Protein AF-A0AA40IB65-F1 (afdb_monomer)

Mean predicted aligned error: 18.65 Å

Secondary structure (DSSP, 8-state):
-HHHHHHHHHHHHHHHHHHHHHHHHHHHHHHHHHHHHHHHHHHHHHHHHHHHHHHHHHHHHHHHS----SS-----SPPPSTTT-----HHHHHHS-HHHHHHHHHHHHHHHHHHHHTT------HHHHHHHTT--TTTTTTS---------

pLDDT: mean 75.35, std 13.41, range [44.5, 94.44]

Solvent-accessible surface area (backbone atoms only — not comparable to full-atom values): 9304 Å² total; per-residue (Å²): 104,74,73,55,54,52,52,52,51,51,52,52,52,51,52,52,53,53,52,54,52,51,51,52,52,52,51,53,51,52,53,51,52,52,53,52,52,53,53,52,53,51,52,53,53,52,51,50,50,51,51,51,52,51,50,50,49,53,50,46,49,58,63,69,52,56,75,84,56,70,78,68,78,80,73,82,58,82,84,52,68,77,79,75,55,84,86,70,53,71,72,56,51,71,70,46,53,74,67,57,51,50,50,51,51,52,50,54,52,50,52,52,52,51,43,50,70,74,65,44,89,69,77,82,48,70,66,56,59,35,50,78,71,69,49,71,82,72,80,65,74,81,76,76,86,71,86,77,79,83,76,136

Foldseek 3Di:
DVVVVVVVVVVVVVVVVVVVVVVVVVVVVVVVVVVVVVVVVVVVVVVVVVVVVVVVVVVVVVVVPPPVPPPPPPPPDQDALVNVQDDDDPVRQVVDDPVRNVVNLVSSLVSVVVCVVVVNPYDQDPQVVCSVVVHDNNVPPPPPPPPPDDDD

Sequence (152 aa):
MREEEEEEEEEEEEEEEEEEEEEEEEEEEEEEEEEEEEEEEEEEEEEEEEGEKKKKERNKERENEHPKWPPKLLLQGPVSFEDVAVDFTRQEWHRLDPAQRTMHKDVMLENYSNLASVGLCVAKPEMIFKLERGEELWILEEECSGHGYPGE

Organism: Cnephaeus nilssonii (NCBI:txid3371016)

Structure (mmCIF, N/CA/C/O backbone):
data_AF-A0AA40IB65-F1
#
_entry.id   AF-A0AA40IB65-F1
#
loop_
_atom_site.group_PDB
_atom_site.id
_atom_site.type_symbol
_atom_site.label_atom_id
_atom_site.label_alt_id
_atom_site.label_comp_id
_atom_site.label_asym_id
_atom_site.label_entity_id
_atom_site.label_seq_id
_atom_site.pdbx_PDB_ins_code
_atom_site.Cartn_x
_atom_site.Cartn_y
_atom_site.Cartn_z
_atom_site.occupancy
_atom_site.B_iso_or_equiv
_atom_site.auth_seq_id
_atom_site.auth_comp_id
_atom_site.auth_asym_id
_atom_site.auth_atom_id
_atom_site.pdbx_PDB_model_num
ATOM 1 N N . MET A 1 1 ? 12.909 -84.837 72.283 1.00 62.19 1 MET A N 1
ATOM 2 C CA . MET A 1 1 ? 11.493 -84.510 72.547 1.00 62.19 1 MET A CA 1
ATOM 3 C C . MET A 1 1 ? 11.432 -83.098 73.085 1.00 62.19 1 MET A C 1
ATOM 5 O O . MET A 1 1 ? 11.391 -82.245 72.235 1.00 62.19 1 MET A O 1
ATOM 9 N N . ARG A 1 2 ? 11.576 -82.795 74.387 1.00 61.84 2 ARG A N 1
ATOM 10 C CA . ARG A 1 2 ? 11.531 -81.377 74.815 1.00 61.84 2 ARG A CA 1
ATOM 11 C C . ARG A 1 2 ? 12.705 -80.522 74.302 1.00 61.84 2 ARG A C 1
ATOM 13 O O . ARG A 1 2 ? 12.471 -79.416 73.871 1.00 61.84 2 ARG A O 1
ATOM 20 N N . GLU A 1 3 ? 13.931 -81.044 74.323 1.00 58.91 3 GLU A N 1
ATOM 21 C CA . GLU A 1 3 ? 15.117 -80.280 73.877 1.00 58.91 3 GLU A CA 1
ATOM 22 C C . GLU A 1 3 ? 15.175 -80.090 72.349 1.00 58.91 3 GLU A C 1
ATOM 24 O O . GLU A 1 3 ? 15.811 -79.165 71.890 1.00 58.91 3 GLU A O 1
ATOM 29 N N . GLU A 1 4 ? 14.507 -80.949 71.570 1.00 60.50 4 GLU A N 1
ATOM 30 C CA . GLU A 1 4 ? 14.449 -80.803 70.101 1.00 60.50 4 GLU A CA 1
ATOM 31 C C . GLU A 1 4 ? 13.355 -79.803 69.693 1.00 60.50 4 GLU A C 1
ATOM 33 O O . GLU A 1 4 ? 13.514 -79.105 68.710 1.00 60.50 4 GLU A O 1
ATOM 38 N N . GLU A 1 5 ? 12.261 -79.722 70.463 1.00 62.38 5 GLU A N 1
ATOM 39 C CA . GLU A 1 5 ? 11.215 -78.704 70.272 1.00 62.38 5 GLU A CA 1
ATOM 40 C C . GLU A 1 5 ? 11.721 -77.304 70.670 1.00 62.38 5 GLU A C 1
ATOM 42 O O . GLU A 1 5 ? 11.336 -76.333 70.044 1.00 62.38 5 GLU A O 1
ATOM 47 N N . GLU A 1 6 ? 12.598 -77.200 71.679 1.00 63.91 6 GLU A N 1
ATOM 48 C CA . GLU A 1 6 ? 13.223 -75.924 72.073 1.00 63.91 6 GLU A CA 1
ATOM 49 C C . GLU A 1 6 ? 14.272 -75.447 71.042 1.00 63.91 6 GLU A C 1
ATOM 51 O O . GLU A 1 6 ? 14.363 -74.253 70.808 1.00 63.91 6 GLU A O 1
ATOM 56 N N . GLU A 1 7 ? 15.023 -76.350 70.393 1.00 64.69 7 GLU A N 1
ATOM 57 C CA . GLU A 1 7 ? 15.948 -75.982 69.299 1.00 64.69 7 GLU A CA 1
ATOM 58 C C . GLU A 1 7 ? 15.200 -75.571 68.015 1.00 64.69 7 GLU A C 1
ATOM 60 O O . GLU A 1 7 ? 15.633 -74.646 67.343 1.00 64.69 7 GLU A O 1
ATOM 65 N N . GLU A 1 8 ? 14.070 -76.214 67.686 1.00 66.69 8 GLU A N 1
ATOM 66 C CA . GLU A 1 8 ? 13.221 -75.795 66.554 1.00 66.69 8 GLU A CA 1
ATOM 67 C C . GLU A 1 8 ? 12.549 -74.432 66.818 1.00 66.69 8 GLU A C 1
ATOM 69 O O . GLU A 1 8 ? 12.446 -73.630 65.899 1.00 66.69 8 GLU A O 1
ATOM 74 N N . GLU A 1 9 ? 12.133 -74.142 68.059 1.00 68.19 9 GLU A N 1
ATOM 75 C CA . GLU A 1 9 ? 11.606 -72.817 68.435 1.00 68.19 9 GLU A CA 1
ATOM 76 C C . GLU A 1 9 ? 12.695 -71.723 68.381 1.00 68.19 9 GLU A C 1
ATOM 78 O O . GLU A 1 9 ? 12.402 -70.613 67.954 1.00 68.19 9 GLU A O 1
ATOM 83 N N . GLU A 1 10 ? 13.946 -72.021 68.764 1.00 68.88 10 GLU A N 1
ATOM 84 C CA . GLU A 1 10 ? 15.068 -71.070 68.639 1.00 68.88 10 GLU A CA 1
ATOM 85 C C . GLU A 1 10 ? 15.461 -70.821 67.167 1.00 68.88 10 GLU A C 1
ATOM 87 O O . GLU A 1 10 ? 15.768 -69.687 66.817 1.00 68.88 10 GLU A O 1
ATOM 92 N N . GLU A 1 11 ? 15.419 -71.838 66.294 1.00 70.31 11 GLU A N 1
ATOM 93 C CA . GLU A 1 11 ? 15.654 -71.660 64.848 1.00 70.31 11 GLU A CA 1
ATOM 94 C C . GLU A 1 11 ? 14.529 -70.847 64.178 1.00 70.31 11 GLU A C 1
ATOM 96 O O . GLU A 1 11 ? 14.816 -70.018 63.320 1.00 70.31 11 GLU A O 1
ATOM 101 N N . GLU A 1 12 ? 13.264 -71.037 64.579 1.00 71.69 12 GLU A N 1
ATOM 102 C CA . GLU A 1 12 ? 12.141 -70.217 64.090 1.00 71.69 12 GLU A CA 1
ATOM 103 C C . GLU A 1 12 ? 12.247 -68.755 64.569 1.00 71.69 12 GLU A C 1
ATOM 105 O O . GLU A 1 12 ? 11.958 -67.849 63.793 1.00 71.69 12 GLU A O 1
ATOM 110 N N . GLU A 1 13 ? 12.695 -68.504 65.807 1.00 72.56 13 GLU A N 1
ATOM 111 C CA . GLU A 1 13 ? 12.947 -67.139 66.303 1.00 72.56 13 GLU A CA 1
ATOM 112 C C . GLU A 1 13 ? 14.125 -66.463 65.569 1.00 72.56 13 GLU A C 1
ATOM 114 O O . GLU A 1 13 ? 14.041 -65.275 65.272 1.00 72.56 13 GLU A O 1
ATOM 119 N N . GLU A 1 14 ? 15.197 -67.196 65.234 1.00 72.69 14 GLU A N 1
ATOM 120 C CA . GLU A 1 14 ? 16.311 -66.659 64.429 1.00 72.69 14 GLU A CA 1
ATOM 121 C C . GLU A 1 14 ? 15.887 -66.354 62.978 1.00 72.69 14 GLU A C 1
ATOM 123 O O . GLU A 1 14 ? 16.304 -65.336 62.432 1.00 72.69 14 GLU A O 1
ATOM 128 N N . GLU A 1 15 ? 15.038 -67.187 62.358 1.00 73.56 15 GLU A N 1
ATOM 129 C CA . GLU A 1 15 ? 14.483 -66.911 61.021 1.00 73.56 15 GLU A CA 1
ATOM 130 C C . GLU A 1 15 ? 13.541 -65.689 61.030 1.00 73.56 15 GLU A C 1
ATOM 132 O O . GLU A 1 15 ? 13.585 -64.889 60.098 1.00 73.56 15 GLU A O 1
ATOM 137 N N . GLU A 1 16 ? 12.726 -65.505 62.078 1.00 74.81 16 GLU A N 1
ATOM 138 C CA . GLU A 1 16 ? 11.880 -64.309 62.230 1.00 74.81 16 GLU A CA 1
ATOM 139 C C . GLU A 1 16 ? 12.717 -63.030 62.441 1.00 74.81 16 GLU A C 1
ATOM 141 O O . GLU A 1 16 ? 12.379 -61.991 61.877 1.00 74.81 16 GLU A O 1
ATOM 146 N N . GLU A 1 17 ? 13.821 -63.089 63.200 1.00 75.94 17 GLU A N 1
ATOM 147 C CA . GLU A 1 17 ? 14.741 -61.948 63.360 1.00 75.94 17 GLU A CA 1
ATOM 148 C C . GLU A 1 17 ? 15.467 -61.599 62.043 1.00 75.94 17 GLU A C 1
ATOM 150 O O . GLU A 1 17 ? 15.630 -60.418 61.743 1.00 75.94 17 GLU A O 1
ATOM 155 N N . GLU A 1 18 ? 15.866 -62.590 61.233 1.00 76.31 18 GLU A N 1
ATOM 156 C CA . GLU A 1 18 ? 16.461 -62.346 59.906 1.00 76.31 18 GLU A CA 1
ATOM 157 C C . GLU A 1 18 ? 15.448 -61.724 58.922 1.00 76.31 18 GLU A C 1
ATOM 159 O O . GLU A 1 18 ? 15.815 -60.829 58.163 1.00 76.31 18 GLU A O 1
ATOM 164 N N . GLU A 1 19 ? 14.176 -62.147 58.947 1.00 76.56 19 GLU A N 1
ATOM 165 C CA . GLU A 1 19 ? 13.117 -61.536 58.125 1.00 76.56 19 GLU A CA 1
ATOM 166 C C . GLU A 1 19 ? 12.821 -60.083 58.549 1.00 76.56 19 GLU A C 1
ATOM 168 O O . GLU A 1 19 ? 12.630 -59.231 57.683 1.00 76.56 19 GLU A O 1
ATOM 173 N N . GLU A 1 20 ? 12.823 -59.771 59.854 1.00 77.75 20 GLU A N 1
ATOM 174 C CA . GLU A 1 20 ? 12.664 -58.389 60.341 1.00 77.75 20 GLU A CA 1
ATOM 175 C C . GLU A 1 20 ? 13.852 -57.491 59.938 1.00 77.75 20 GLU A C 1
ATOM 177 O O . GLU A 1 20 ? 13.637 -56.338 59.565 1.00 77.75 20 GLU A O 1
ATOM 182 N N . GLU A 1 21 ? 15.092 -58.001 59.963 1.00 78.50 21 GLU A N 1
ATOM 183 C CA . GLU A 1 21 ? 16.270 -57.254 59.489 1.00 78.50 21 GLU A CA 1
ATOM 184 C C . GLU A 1 21 ? 16.220 -56.999 57.968 1.00 78.50 21 GLU A C 1
ATOM 186 O O . GLU A 1 21 ? 16.569 -55.903 57.530 1.00 78.50 21 GLU A O 1
ATOM 191 N N . GLU A 1 22 ? 15.756 -57.964 57.161 1.00 78.69 22 GLU A N 1
ATOM 192 C CA . GLU A 1 22 ? 15.564 -57.766 55.714 1.00 78.69 22 GLU A CA 1
ATOM 193 C C . GLU A 1 22 ? 14.463 -56.728 55.414 1.00 78.69 22 GLU A C 1
ATOM 195 O O . GLU A 1 22 ? 14.636 -55.909 54.512 1.00 78.69 22 GLU A O 1
ATOM 200 N N . GLU A 1 23 ? 13.361 -56.712 56.176 1.00 79.19 23 GLU A N 1
ATOM 201 C CA . GLU A 1 23 ? 12.311 -55.688 56.036 1.00 79.19 23 GLU A CA 1
ATOM 202 C C . GLU A 1 23 ? 12.818 -54.282 56.418 1.00 79.19 23 GLU A C 1
ATOM 204 O O . GLU A 1 23 ? 12.488 -53.315 55.731 1.00 79.19 23 GLU A O 1
ATOM 209 N N . GLU A 1 24 ? 13.642 -54.148 57.467 1.00 80.81 24 GLU A N 1
ATOM 210 C CA . GLU A 1 24 ? 14.262 -52.862 57.833 1.00 80.81 24 GLU A CA 1
ATOM 211 C C . GLU A 1 24 ? 15.257 -52.374 56.760 1.00 80.81 24 GLU A C 1
ATOM 213 O O . GLU A 1 24 ? 15.280 -51.181 56.456 1.00 80.81 24 GLU A O 1
ATOM 218 N N . GLU A 1 25 ? 16.047 -53.270 56.150 1.00 80.56 25 GLU A N 1
ATOM 219 C CA . GLU A 1 25 ? 16.942 -52.914 55.035 1.00 80.56 25 GLU A CA 1
ATOM 220 C C . GLU A 1 25 ? 16.157 -52.475 53.784 1.00 80.56 25 GLU A C 1
ATOM 222 O O . GLU A 1 25 ? 16.553 -51.508 53.131 1.00 80.56 25 GLU A O 1
ATOM 227 N N . GLU A 1 26 ? 15.031 -53.128 53.461 1.00 80.69 26 GLU A N 1
ATOM 228 C CA . GLU A 1 26 ? 14.156 -52.709 52.354 1.00 80.69 26 GLU A CA 1
ATOM 229 C C . GLU A 1 26 ? 13.507 -51.335 52.619 1.00 80.69 26 GLU A C 1
ATOM 231 O O . GLU A 1 26 ? 13.437 -50.515 51.703 1.00 80.69 26 GLU A O 1
ATOM 236 N N . GLU A 1 27 ? 13.076 -51.045 53.855 1.00 82.00 27 GLU A N 1
ATOM 237 C CA . GLU A 1 27 ? 12.548 -49.721 54.225 1.00 82.00 27 GLU A CA 1
ATOM 238 C C . GLU A 1 27 ? 13.625 -48.621 54.132 1.00 82.00 27 GLU A C 1
ATOM 240 O O . GLU A 1 27 ? 13.333 -47.526 53.648 1.00 82.00 27 GLU A O 1
ATOM 245 N N . GLU A 1 28 ? 14.872 -48.896 54.543 1.00 82.81 28 GLU A N 1
ATOM 246 C CA . GLU A 1 28 ? 15.988 -47.947 54.391 1.00 82.81 28 GLU A CA 1
ATOM 247 C C . GLU A 1 28 ? 16.330 -47.692 52.909 1.00 82.81 28 GLU A C 1
ATOM 249 O O . GLU A 1 28 ? 16.579 -46.544 52.535 1.00 82.81 28 GLU A O 1
ATOM 254 N N . GLU A 1 29 ? 16.305 -48.721 52.050 1.00 82.38 29 GLU A N 1
ATOM 255 C CA . GLU A 1 29 ? 16.509 -48.557 50.601 1.00 82.38 29 GLU A CA 1
ATOM 256 C C . GLU A 1 29 ? 15.383 -47.728 49.952 1.00 82.38 29 GLU A C 1
ATOM 258 O O . GLU A 1 29 ? 15.667 -46.872 49.112 1.00 82.38 29 GLU A O 1
ATOM 263 N N . GLU A 1 30 ? 14.119 -47.926 50.352 1.00 82.94 30 GLU A N 1
ATOM 264 C CA . GLU A 1 30 ? 12.993 -47.111 49.870 1.00 82.94 30 GLU A CA 1
ATOM 265 C C . GLU A 1 30 ? 13.111 -45.640 50.315 1.00 82.94 30 GLU A C 1
ATOM 267 O O . GLU A 1 30 ? 12.851 -44.741 49.512 1.00 82.94 30 GLU A O 1
ATOM 272 N N . GLU A 1 31 ? 13.540 -45.370 51.556 1.00 84.31 31 GLU A N 1
ATOM 273 C CA . GLU A 1 31 ? 13.787 -44.000 52.033 1.00 84.31 31 GLU A CA 1
ATOM 274 C C . GLU A 1 31 ? 14.941 -43.322 51.268 1.00 84.31 31 GLU A C 1
ATOM 276 O O . GLU A 1 31 ? 14.829 -42.144 50.919 1.00 84.31 31 GLU A O 1
ATOM 281 N N . GLU A 1 32 ? 16.026 -44.046 50.959 1.00 84.81 32 GLU A N 1
ATOM 282 C CA . GLU A 1 32 ? 17.129 -43.520 50.139 1.00 84.81 32 GLU A CA 1
ATOM 283 C C . GLU A 1 32 ? 16.680 -43.208 48.698 1.00 84.81 32 GLU A C 1
ATOM 285 O O . GLU A 1 32 ? 17.060 -42.167 48.156 1.00 84.81 32 GLU A O 1
ATOM 290 N N . GLU A 1 33 ? 15.845 -44.057 48.081 1.00 84.62 33 GLU A N 1
ATOM 291 C CA . GLU A 1 33 ? 15.283 -43.793 46.746 1.00 84.62 33 GLU A CA 1
ATOM 292 C C . GLU A 1 33 ? 14.356 -42.561 46.744 1.00 84.62 33 GLU A C 1
ATOM 294 O O . GLU A 1 33 ? 14.427 -41.749 45.818 1.00 84.62 33 GLU A O 1
ATOM 299 N N . GLU A 1 34 ? 13.523 -42.378 47.777 1.00 85.56 34 GLU A N 1
ATOM 300 C CA . GLU A 1 34 ? 12.676 -41.183 47.914 1.00 85.56 34 GLU A CA 1
ATOM 301 C C . GLU A 1 34 ? 13.513 -39.900 48.086 1.00 85.56 34 GLU A C 1
ATOM 303 O O . GLU A 1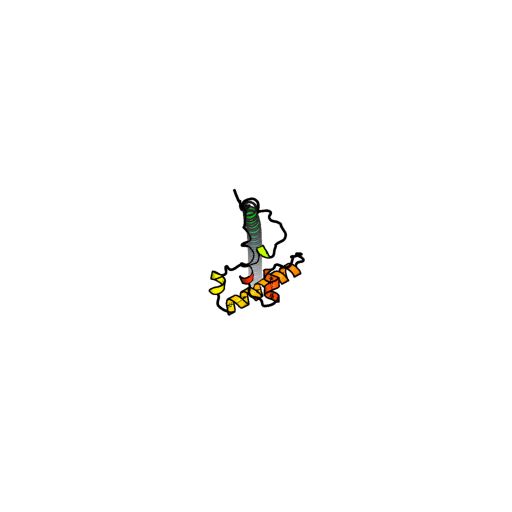 34 ? 13.198 -38.880 47.466 1.00 85.56 34 GLU A O 1
ATOM 308 N N . GLU A 1 35 ? 14.595 -39.936 48.876 1.00 85.88 35 GLU A N 1
ATOM 309 C CA . GLU A 1 35 ? 15.509 -38.793 49.024 1.00 85.88 35 GLU A CA 1
ATOM 310 C C . GLU A 1 35 ? 16.219 -38.450 47.700 1.00 85.88 35 GLU A C 1
ATOM 312 O O . GLU A 1 35 ? 16.333 -37.269 47.358 1.00 85.88 35 GLU A O 1
ATOM 317 N N . GLU A 1 36 ? 16.659 -39.450 46.924 1.00 85.69 36 GLU A N 1
ATOM 318 C CA . GLU A 1 36 ? 17.262 -39.226 45.601 1.00 85.69 36 GLU A CA 1
ATOM 319 C C . GLU A 1 36 ? 16.261 -38.607 44.607 1.00 85.69 36 GLU A C 1
ATOM 321 O O . GLU A 1 36 ? 16.622 -37.681 43.873 1.00 85.69 36 GLU A O 1
ATOM 326 N N . GLU A 1 37 ? 15.000 -39.062 44.594 1.00 85.06 37 GLU A N 1
ATOM 327 C CA . GLU A 1 37 ? 13.951 -38.474 43.748 1.00 85.06 37 GLU A CA 1
ATOM 328 C C . GLU A 1 37 ? 13.653 -37.012 44.132 1.00 85.06 37 GLU A C 1
ATOM 330 O O . GLU A 1 37 ? 13.513 -36.162 43.246 1.00 85.06 37 GLU A O 1
ATOM 335 N N . GLU A 1 38 ? 13.600 -36.688 45.431 1.00 85.81 38 GLU A N 1
ATOM 336 C CA . GLU A 1 38 ? 13.419 -35.306 45.899 1.00 85.81 38 GLU A CA 1
ATOM 337 C C . GLU A 1 38 ? 14.596 -34.401 45.487 1.00 85.81 38 GLU A C 1
ATOM 339 O O . GLU A 1 38 ? 14.373 -33.271 45.037 1.00 85.81 38 GLU A O 1
ATOM 344 N N . GLU A 1 39 ? 15.842 -34.884 45.585 1.00 85.06 39 GLU A N 1
ATOM 345 C CA . GLU A 1 39 ? 17.023 -34.137 45.130 1.00 85.06 39 GLU A CA 1
ATOM 346 C C . GLU A 1 39 ? 16.996 -33.886 43.609 1.00 85.06 39 GLU A C 1
ATOM 348 O O . GLU A 1 39 ? 17.298 -32.772 43.166 1.00 85.06 39 GLU A O 1
ATOM 353 N N . GLU A 1 40 ? 16.596 -34.877 42.801 1.00 83.94 40 GLU A N 1
ATOM 354 C CA . GLU A 1 40 ? 16.453 -34.712 41.347 1.00 83.94 40 GLU A CA 1
ATOM 355 C C . GLU A 1 40 ? 15.366 -33.681 40.987 1.00 83.94 40 GLU A C 1
ATOM 357 O O . GLU A 1 40 ? 15.584 -32.836 40.109 1.00 83.94 40 GLU A O 1
ATOM 362 N N . GLU A 1 41 ? 14.216 -33.697 41.674 1.00 84.06 41 GLU A N 1
ATOM 363 C CA . GLU A 1 41 ? 13.151 -32.705 41.468 1.00 84.06 41 GLU A CA 1
ATOM 364 C C . GLU A 1 41 ? 13.615 -31.280 41.824 1.00 84.06 41 GLU A C 1
ATOM 366 O O . GLU A 1 41 ? 13.341 -30.333 41.072 1.00 84.06 41 GLU A O 1
ATOM 371 N N . GLU A 1 42 ? 14.359 -31.106 42.925 1.00 82.56 42 GLU A N 1
ATOM 372 C CA . GLU A 1 42 ? 14.929 -29.807 43.304 1.00 82.56 42 GLU A CA 1
ATOM 373 C C . GLU A 1 42 ? 15.939 -29.292 42.259 1.00 82.56 42 GLU A C 1
ATOM 375 O O . GLU A 1 42 ? 15.904 -28.107 41.895 1.00 82.56 42 GLU A O 1
ATOM 380 N N . GLU A 1 43 ? 16.809 -30.161 41.725 1.00 81.25 43 GLU A N 1
ATOM 381 C CA . GLU A 1 43 ? 17.755 -29.793 40.662 1.00 81.25 43 GLU A CA 1
ATOM 382 C C . GLU A 1 43 ? 17.034 -29.354 39.373 1.00 81.25 43 GLU A C 1
ATOM 384 O O . GLU A 1 43 ? 17.416 -28.343 38.760 1.00 81.25 43 GLU A O 1
ATOM 389 N N . GLU A 1 44 ? 15.966 -30.054 38.967 1.00 79.50 44 GLU A N 1
ATOM 390 C CA . GLU A 1 44 ? 15.163 -29.676 37.797 1.00 79.50 44 GLU A CA 1
ATOM 391 C C . GLU A 1 44 ? 14.493 -28.301 37.979 1.00 79.50 44 GLU A C 1
ATOM 393 O O . GLU A 1 44 ? 14.541 -27.460 37.066 1.00 79.50 44 GLU A O 1
ATOM 398 N N . GLU A 1 45 ? 13.918 -28.020 39.156 1.00 79.00 45 GLU A N 1
ATOM 399 C CA . GLU A 1 45 ? 13.320 -26.713 39.462 1.00 79.00 45 GLU A CA 1
ATOM 400 C C . GLU A 1 45 ? 14.361 -25.575 39.417 1.00 79.00 45 GLU A C 1
ATOM 402 O O . GLU A 1 45 ? 14.094 -24.492 38.864 1.00 79.00 45 GLU A O 1
ATOM 407 N N . GLU A 1 46 ? 15.574 -25.801 39.939 1.00 77.31 46 GLU A N 1
ATOM 408 C CA . GLU A 1 46 ? 16.665 -24.822 39.880 1.00 77.31 46 GLU A CA 1
ATOM 409 C C . GLU A 1 46 ? 17.113 -24.529 38.435 1.00 77.31 46 GLU A C 1
ATOM 411 O O . GLU A 1 46 ? 17.329 -23.357 38.069 1.00 77.31 46 GLU A O 1
ATOM 416 N N . GLU A 1 47 ? 17.217 -25.559 37.586 1.00 78.50 47 GLU A N 1
ATOM 417 C CA . GLU A 1 47 ? 17.550 -25.406 36.166 1.00 78.50 47 GLU A CA 1
ATOM 418 C C . GLU A 1 47 ? 16.466 -24.634 35.396 1.00 78.50 47 GLU A C 1
ATOM 420 O O . GLU A 1 47 ? 16.785 -23.762 34.564 1.00 78.50 47 GLU A O 1
ATOM 425 N N . GLU A 1 48 ? 15.185 -24.900 35.675 1.00 76.25 48 GLU A N 1
ATOM 426 C CA . GLU A 1 48 ? 14.070 -24.156 35.087 1.00 76.25 48 GLU A CA 1
ATOM 427 C C . GLU A 1 48 ? 14.139 -22.671 35.465 1.00 76.25 48 GLU A C 1
ATOM 429 O O . GLU A 1 48 ? 14.075 -21.795 34.582 1.00 76.25 48 GLU A O 1
ATOM 434 N N . GLU A 1 49 ? 14.362 -22.365 36.747 1.00 76.19 49 GLU A N 1
ATOM 435 C CA . GLU A 1 49 ? 14.509 -20.994 37.227 1.00 76.19 49 GLU A CA 1
ATOM 436 C C . GLU A 1 49 ? 15.726 -20.279 36.611 1.00 76.19 49 GLU A C 1
ATOM 438 O O . GLU A 1 49 ? 15.630 -19.099 36.232 1.00 76.19 49 GLU A O 1
ATOM 443 N N . GLU A 1 50 ? 16.888 -20.939 36.495 1.00 72.75 50 GLU A N 1
ATOM 444 C CA . GLU A 1 50 ? 18.055 -20.363 35.809 1.00 72.75 50 GLU A CA 1
ATOM 445 C C . GLU A 1 50 ? 17.724 -20.104 34.332 1.00 72.75 50 GLU A C 1
ATOM 447 O O . GLU A 1 50 ? 18.019 -19.028 33.787 1.00 72.75 50 GLU A O 1
ATOM 452 N N . GLY A 1 51 ? 17.040 -21.050 33.688 1.00 73.50 51 GLY A N 1
ATOM 453 C CA . GLY A 1 51 ? 16.547 -20.944 32.322 1.00 73.50 51 GLY A CA 1
ATOM 454 C C . GLY A 1 51 ? 15.648 -19.724 32.117 1.00 73.50 51 GLY A C 1
ATOM 455 O O . GLY A 1 51 ? 15.816 -18.978 31.139 1.00 73.50 51 GLY A O 1
ATOM 456 N N . GLU A 1 52 ? 14.730 -19.462 33.047 1.00 78.00 52 GLU A N 1
ATOM 457 C CA . GLU A 1 52 ? 13.864 -18.283 33.048 1.00 78.00 52 GLU A CA 1
ATOM 458 C C . GLU A 1 52 ? 14.639 -16.981 33.284 1.00 78.00 52 GLU A C 1
ATOM 460 O O . GLU A 1 52 ? 14.471 -16.010 32.531 1.00 78.00 52 GLU A O 1
ATOM 465 N N . LYS A 1 53 ? 15.542 -16.953 34.273 1.00 71.81 53 LYS A N 1
ATOM 466 C CA . LYS A 1 53 ? 16.402 -15.795 34.584 1.00 71.81 53 LYS A CA 1
ATOM 467 C C . LYS A 1 53 ? 17.266 -15.422 33.377 1.00 71.81 53 LYS A C 1
ATOM 469 O O . LYS A 1 53 ? 17.315 -14.250 32.995 1.00 71.81 53 LYS A O 1
ATOM 474 N N . LYS A 1 54 ? 17.842 -16.410 32.691 1.00 72.62 54 LYS A N 1
ATOM 475 C CA . LYS A 1 54 ? 18.683 -16.254 31.492 1.00 72.62 54 LYS A CA 1
ATOM 476 C C . LYS A 1 54 ? 17.876 -15.874 30.253 1.00 72.62 54 LYS A C 1
ATOM 478 O O . LYS A 1 54 ? 18.345 -1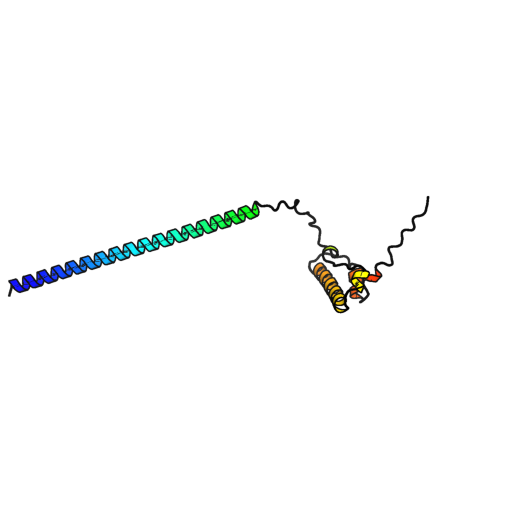5.089 29.427 1.00 72.62 54 LYS A O 1
ATOM 483 N N . LYS A 1 55 ? 16.642 -16.374 30.102 1.00 70.94 55 LYS A N 1
ATOM 484 C CA . LYS A 1 55 ? 15.696 -15.904 29.068 1.00 70.94 55 LYS A CA 1
ATOM 485 C C . LYS A 1 55 ? 15.313 -14.446 29.311 1.00 70.94 55 LYS A C 1
ATOM 487 O O . LYS A 1 55 ? 15.329 -13.660 28.364 1.00 70.94 55 LYS A O 1
ATOM 492 N N . LYS A 1 56 ? 15.032 -14.063 30.559 1.00 67.94 56 LYS A N 1
ATOM 493 C CA . LYS A 1 56 ? 14.692 -12.691 30.954 1.00 67.94 56 LYS A CA 1
ATOM 494 C C . LYS A 1 56 ? 15.874 -11.743 30.809 1.00 67.94 56 LYS A C 1
ATOM 496 O O . LYS A 1 56 ? 15.675 -10.629 30.343 1.00 67.94 56 LYS A O 1
ATOM 501 N N . GLU A 1 57 ? 17.089 -12.172 31.138 1.00 71.25 57 GLU A N 1
ATOM 502 C CA . GLU A 1 57 ? 18.314 -11.395 30.944 1.00 71.25 57 GLU A CA 1
ATOM 503 C C . GLU A 1 57 ? 18.642 -11.228 29.462 1.00 71.25 57 GLU A C 1
ATOM 505 O O . GLU A 1 57 ? 18.876 -10.109 29.025 1.00 71.25 57 GLU A O 1
ATOM 510 N N . ARG A 1 58 ? 18.537 -12.291 28.660 1.00 64.31 58 ARG A N 1
ATOM 511 C CA . ARG A 1 58 ? 18.699 -12.221 27.200 1.00 64.31 58 ARG A CA 1
ATOM 512 C C . ARG A 1 58 ? 17.632 -11.344 26.548 1.00 64.31 58 ARG A C 1
ATOM 514 O O . ARG A 1 58 ? 17.922 -10.626 25.595 1.00 64.31 58 ARG A O 1
ATOM 521 N N . ASN A 1 59 ? 16.391 -11.394 27.035 1.00 62.44 59 ASN A N 1
ATOM 522 C CA . ASN A 1 59 ? 15.324 -10.524 26.546 1.00 62.44 59 ASN A CA 1
ATOM 523 C C . ASN A 1 59 ? 15.561 -9.074 26.983 1.00 62.44 59 ASN A C 1
ATOM 525 O O . ASN A 1 59 ? 15.464 -8.167 26.168 1.00 62.44 59 ASN A O 1
ATOM 529 N N . LYS A 1 60 ? 15.994 -8.864 28.228 1.00 59.72 60 LYS A N 1
ATOM 530 C CA . LYS A 1 60 ? 16.423 -7.564 28.743 1.00 59.72 60 LYS A CA 1
ATOM 531 C C . LYS A 1 60 ? 17.590 -7.019 27.923 1.00 59.72 60 LYS A C 1
ATOM 533 O O . LYS A 1 60 ? 17.516 -5.880 27.509 1.00 59.72 60 LYS A O 1
ATOM 538 N N . GLU A 1 61 ? 18.607 -7.809 27.592 1.00 60.62 61 GLU A N 1
ATOM 539 C CA . GLU A 1 61 ? 19.732 -7.419 26.734 1.00 60.62 61 GLU A CA 1
ATOM 540 C C . GLU A 1 61 ? 19.271 -7.029 25.325 1.00 60.62 61 GLU A C 1
ATOM 542 O O . GLU A 1 61 ? 19.689 -5.990 24.832 1.00 60.62 61 GLU A O 1
ATOM 547 N N . ARG A 1 62 ? 18.311 -7.751 24.732 1.00 62.03 62 ARG A N 1
ATOM 548 C CA . ARG A 1 62 ? 17.662 -7.368 23.460 1.00 62.03 62 ARG A CA 1
ATOM 549 C C . ARG A 1 62 ? 16.830 -6.084 23.555 1.00 62.03 62 ARG A C 1
ATOM 551 O O . ARG A 1 62 ? 16.704 -5.374 22.563 1.00 62.03 62 ARG A O 1
ATOM 558 N N . GLU A 1 63 ? 16.260 -5.778 24.719 1.00 5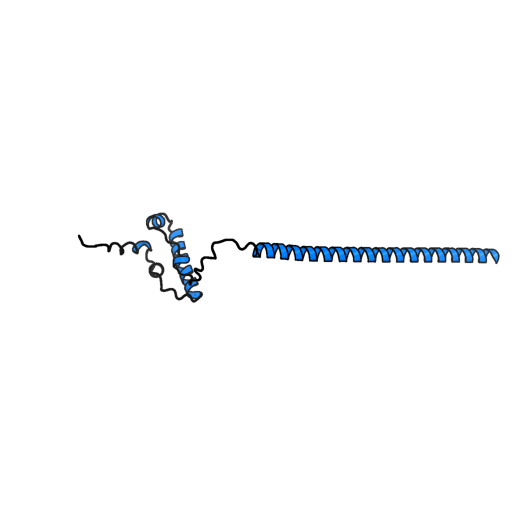9.09 63 GLU A N 1
ATOM 559 C CA . GLU A 1 63 ? 15.560 -4.511 24.976 1.00 59.09 63 GLU A CA 1
ATOM 560 C C . GLU A 1 63 ? 16.529 -3.353 25.303 1.00 59.09 63 GLU A C 1
ATOM 562 O O . GLU A 1 63 ? 16.250 -2.195 24.971 1.00 59.09 63 GLU A O 1
ATOM 567 N N . ASN A 1 64 ? 17.684 -3.655 25.911 1.00 56.47 64 ASN A N 1
ATOM 568 C CA . ASN A 1 64 ? 18.764 -2.714 26.242 1.00 56.47 64 ASN A CA 1
ATOM 569 C C . ASN A 1 64 ? 19.623 -2.377 25.018 1.00 56.47 64 ASN A C 1
ATOM 571 O O . ASN A 1 64 ? 20.114 -1.253 24.889 1.00 56.47 64 ASN A O 1
ATOM 575 N N . GLU A 1 65 ? 19.777 -3.328 24.098 1.00 57.12 65 GLU A N 1
ATOM 576 C CA . GLU A 1 65 ? 20.170 -3.094 22.718 1.00 57.12 65 GLU A CA 1
ATOM 577 C C . GLU A 1 65 ? 18.976 -2.487 21.992 1.00 57.12 65 GLU A C 1
ATOM 579 O O . GLU A 1 65 ? 18.417 -3.035 21.044 1.00 57.12 65 GLU A O 1
AT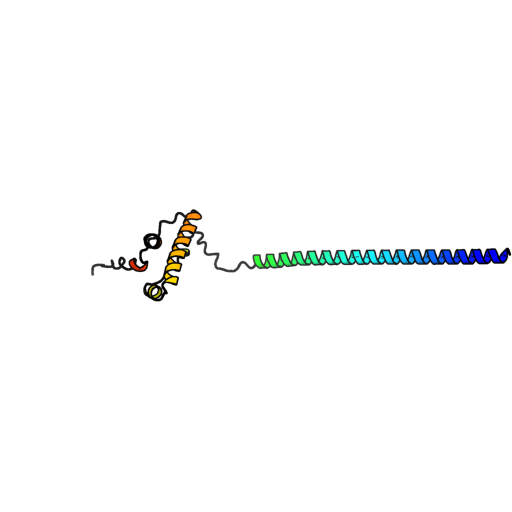OM 584 N N . HIS A 1 66 ? 18.608 -1.279 22.425 1.00 50.97 66 HIS A N 1
ATOM 585 C CA . HIS A 1 66 ? 17.943 -0.352 21.539 1.00 50.97 66 HIS A CA 1
ATOM 586 C C . HIS A 1 66 ? 18.772 -0.379 20.258 1.00 50.97 66 HIS A C 1
ATOM 588 O O . HIS A 1 66 ? 19.948 0.010 20.314 1.00 50.97 66 HIS A O 1
ATOM 594 N N . PRO A 1 67 ? 18.231 -0.832 19.113 1.00 53.97 67 PRO A N 1
ATOM 595 C CA . PRO A 1 67 ? 18.932 -0.593 17.883 1.00 53.97 67 PRO A CA 1
ATOM 596 C C . PRO A 1 67 ? 19.165 0.913 17.875 1.00 53.97 67 PRO A C 1
ATOM 598 O O . PRO A 1 67 ? 18.213 1.699 17.933 1.00 53.97 67 PRO A O 1
ATOM 601 N N . LYS A 1 68 ? 20.435 1.333 17.862 1.00 57.06 68 LYS A N 1
ATOM 602 C CA . LYS A 1 68 ? 20.825 2.723 17.614 1.00 57.06 68 LYS A CA 1
ATOM 603 C C . LYS A 1 68 ? 20.558 3.023 16.139 1.00 57.06 68 LYS A C 1
ATOM 605 O O . LYS A 1 68 ? 21.401 3.537 15.415 1.00 57.06 68 LYS A O 1
ATOM 610 N N . TRP A 1 69 ? 19.371 2.653 15.673 1.00 52.12 69 TRP A N 1
ATOM 611 C CA . TRP A 1 69 ? 18.736 3.310 14.569 1.00 52.12 69 TRP A CA 1
ATOM 612 C C . TRP A 1 69 ? 18.665 4.778 14.983 1.00 52.12 69 TRP A C 1
ATOM 614 O O . TRP A 1 69 ? 18.449 5.072 16.170 1.00 52.12 69 TRP A O 1
ATOM 624 N N . PRO A 1 70 ? 18.891 5.718 14.051 1.00 59.81 70 PRO A N 1
ATOM 625 C CA . PRO A 1 70 ? 18.511 7.099 14.319 1.00 59.81 70 PRO A CA 1
ATOM 626 C C . PRO A 1 70 ? 17.105 7.055 14.930 1.00 59.81 70 PRO A C 1
ATOM 628 O O . PRO A 1 70 ? 16.325 6.222 14.452 1.00 59.81 70 PRO A O 1
ATOM 631 N N . PRO A 1 71 ? 16.817 7.820 16.011 1.00 55.94 71 PRO A N 1
ATOM 632 C CA . PRO A 1 71 ? 15.519 7.796 16.680 1.00 55.94 71 PRO A CA 1
ATOM 633 C C . PRO A 1 71 ? 14.475 7.680 15.594 1.00 55.94 71 PRO A C 1
ATOM 635 O O . PRO A 1 71 ? 14.455 8.543 14.711 1.00 55.94 71 PRO A O 1
ATOM 638 N N . LYS A 1 72 ? 13.810 6.508 15.596 1.00 57.53 72 LYS A N 1
ATOM 639 C CA . LYS A 1 72 ? 12.917 6.004 14.550 1.00 57.53 72 LYS A CA 1
ATOM 640 C C . LYS A 1 72 ? 12.339 7.210 13.862 1.00 57.53 72 LYS A C 1
ATOM 642 O O . LYS A 1 72 ? 11.719 7.999 14.568 1.00 57.53 72 LYS A O 1
ATOM 647 N N . LEU A 1 73 ? 12.630 7.390 12.574 1.00 55.06 73 LEU A N 1
ATOM 648 C CA . LEU A 1 73 ? 12.013 8.430 11.769 1.00 55.06 73 LEU A CA 1
ATOM 649 C C . LEU A 1 73 ? 10.540 8.455 12.165 1.00 55.06 73 LEU A C 1
ATOM 651 O O . LEU A 1 73 ? 9.786 7.554 11.805 1.00 55.06 73 LEU A O 1
ATOM 655 N N . LEU A 1 74 ? 10.154 9.427 12.991 1.00 51.75 74 LEU A N 1
ATOM 656 C CA . LEU A 1 74 ? 8.781 9.626 13.419 1.00 51.75 74 LEU A CA 1
ATOM 657 C C . LEU A 1 74 ? 8.061 10.273 12.238 1.00 51.75 74 LEU A C 1
ATOM 659 O O . LEU A 1 74 ? 7.432 11.313 12.368 1.00 51.75 74 LEU A O 1
ATOM 663 N N . LEU A 1 75 ? 8.146 9.642 11.069 1.00 53.34 75 LEU A N 1
ATOM 664 C CA . LEU A 1 75 ? 7.121 9.722 10.055 1.00 53.34 75 LEU A CA 1
ATOM 665 C C . LEU A 1 75 ? 6.000 8.774 10.506 1.00 53.34 75 LEU A C 1
ATOM 667 O O . LEU A 1 75 ? 5.605 7.864 9.794 1.00 53.34 75 LEU A O 1
ATOM 671 N N . GLN A 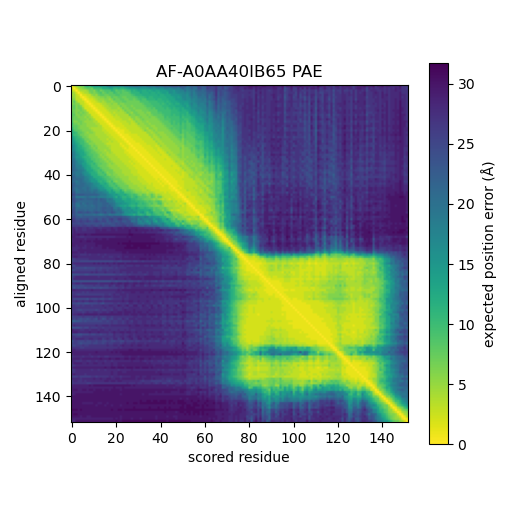1 76 ? 5.466 8.981 11.714 1.00 56.88 76 GLN A N 1
ATOM 672 C CA . GLN A 1 76 ? 4.114 8.521 12.041 1.00 56.88 76 GLN A CA 1
ATOM 673 C C . GLN A 1 76 ? 3.131 9.521 11.425 1.00 56.88 76 GLN A C 1
ATOM 675 O O . GLN A 1 76 ? 2.375 10.202 12.112 1.00 56.88 76 GLN A O 1
ATOM 680 N N . GLY A 1 77 ? 3.232 9.677 10.107 1.00 65.38 77 GLY A N 1
ATOM 681 C CA . GLY A 1 77 ? 2.169 10.230 9.291 1.00 65.38 77 GLY A CA 1
ATOM 682 C C . GLY A 1 77 ? 1.227 9.098 8.877 1.00 65.38 77 GLY A C 1
ATOM 683 O O . GLY A 1 77 ? 1.606 7.927 8.956 1.00 65.38 77 GLY A O 1
ATOM 684 N N . PRO A 1 78 ? -0.008 9.412 8.463 1.00 74.62 78 PRO A N 1
ATOM 685 C CA . PRO A 1 78 ? -0.859 8.427 7.808 1.00 74.62 78 PRO A CA 1
ATOM 686 C C . PRO A 1 78 ? -0.125 7.851 6.591 1.00 74.62 78 PRO A C 1
ATOM 688 O O . PRO A 1 78 ? 0.420 8.615 5.796 1.00 74.62 78 PRO A O 1
ATOM 691 N N . VAL A 1 79 ? -0.113 6.522 6.462 1.00 80.75 79 VAL A N 1
ATOM 692 C CA . VAL A 1 79 ? 0.405 5.844 5.264 1.00 80.75 79 VAL A CA 1
ATOM 693 C C . VAL A 1 79 ? -0.397 6.338 4.062 1.00 80.75 79 VAL A C 1
ATOM 695 O O . VAL A 1 79 ? -1.629 6.317 4.082 1.00 80.75 79 VAL A O 1
ATOM 698 N N . SER A 1 80 ? 0.292 6.835 3.045 1.00 84.75 80 SER A N 1
ATOM 699 C CA . SER A 1 80 ? -0.305 7.309 1.801 1.00 84.75 80 SER A CA 1
ATOM 700 C C . SER A 1 80 ? -0.266 6.224 0.727 1.00 84.75 80 SER A C 1
ATOM 702 O O . SER A 1 80 ? 0.351 5.171 0.896 1.00 84.75 80 SER A O 1
ATOM 704 N N . PHE A 1 81 ? -0.957 6.461 -0.388 1.00 86.50 81 PHE A N 1
ATOM 705 C CA . PHE A 1 81 ? -0.916 5.529 -1.510 1.00 86.50 81 PHE A CA 1
ATOM 706 C C . PHE A 1 81 ? 0.472 5.494 -2.152 1.00 86.50 81 PHE A C 1
ATOM 708 O O . PHE A 1 81 ? 0.943 4.428 -2.527 1.00 86.50 81 PHE A O 1
ATOM 715 N N . GLU A 1 82 ? 1.156 6.633 -2.190 1.00 86.94 82 GLU A N 1
ATOM 716 C CA . GLU A 1 82 ? 2.508 6.796 -2.716 1.00 86.94 82 GLU A CA 1
ATOM 717 C C . GLU A 1 82 ? 3.548 5.975 -1.939 1.00 86.94 82 GLU A C 1
ATOM 719 O O . GLU A 1 82 ? 4.536 5.535 -2.519 1.00 86.94 82 GLU A O 1
ATOM 724 N N . ASP A 1 83 ? 3.311 5.705 -0.651 1.00 87.06 83 ASP A N 1
ATOM 725 C CA . ASP A 1 83 ? 4.210 4.885 0.174 1.00 87.06 83 ASP A CA 1
ATOM 726 C C . ASP A 1 83 ? 4.151 3.387 -0.179 1.00 87.06 83 ASP A C 1
ATOM 728 O O . ASP A 1 83 ? 5.082 2.638 0.119 1.00 87.06 83 ASP A O 1
ATOM 732 N N . VAL A 1 84 ? 3.048 2.934 -0.786 1.00 88.38 84 VAL A N 1
ATOM 733 C CA . VAL A 1 84 ? 2.800 1.518 -1.124 1.00 88.38 84 VAL A CA 1
ATOM 734 C C . VAL A 1 84 ? 2.671 1.272 -2.629 1.00 88.38 84 VAL A C 1
ATOM 736 O O . VAL A 1 84 ? 2.578 0.122 -3.068 1.00 88.38 84 VAL A O 1
ATOM 739 N N . ALA A 1 85 ? 2.634 2.335 -3.428 1.00 89.19 85 ALA A N 1
ATOM 740 C CA . ALA A 1 85 ? 2.581 2.264 -4.875 1.00 89.19 85 ALA A CA 1
ATOM 741 C C . ALA A 1 85 ? 3.959 1.932 -5.453 1.00 89.19 85 ALA A C 1
ATOM 743 O O . ALA A 1 85 ? 5.001 2.336 -4.941 1.00 89.19 85 ALA A O 1
ATOM 744 N N . VAL 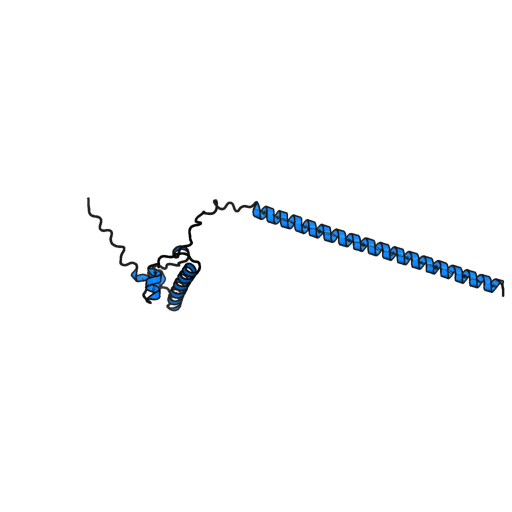A 1 86 ? 3.954 1.187 -6.556 1.00 89.19 86 VAL A N 1
ATOM 745 C CA . VAL A 1 86 ? 5.158 0.926 -7.344 1.00 89.19 86 VAL A CA 1
ATOM 746 C C . VAL A 1 86 ? 4.991 1.639 -8.668 1.00 89.19 86 VAL A C 1
ATOM 748 O O . VAL A 1 86 ? 4.124 1.269 -9.458 1.00 89.19 86 VAL A O 1
ATOM 751 N N . ASP A 1 87 ? 5.833 2.631 -8.918 1.00 86.00 87 ASP A N 1
ATOM 752 C CA . ASP A 1 87 ? 5.831 3.371 -10.172 1.00 86.00 87 ASP A CA 1
ATOM 753 C C . ASP A 1 87 ? 6.874 2.805 -11.133 1.00 86.00 87 ASP A C 1
ATOM 755 O O . ASP A 1 87 ? 8.015 2.523 -10.764 1.00 86.00 87 ASP A O 1
ATOM 759 N N . PHE A 1 88 ? 6.477 2.661 -12.393 1.00 85.94 88 PHE A N 1
ATOM 760 C CA . PHE A 1 88 ? 7.385 2.327 -13.481 1.00 85.94 88 PHE A CA 1
ATOM 761 C C . PHE A 1 88 ? 7.566 3.544 -14.374 1.00 85.94 88 PHE A C 1
ATOM 763 O O . PHE A 1 88 ? 6.593 4.199 -14.756 1.00 85.94 88 PHE A O 1
ATOM 770 N N . THR A 1 89 ? 8.800 3.798 -14.802 1.00 85.50 89 THR A N 1
ATOM 771 C CA . THR A 1 89 ? 9.029 4.730 -15.909 1.00 85.50 89 THR A CA 1
ATOM 772 C C . THR A 1 89 ? 8.421 4.178 -17.198 1.00 85.50 89 THR A C 1
ATOM 774 O O . THR A 1 89 ? 8.263 2.965 -17.371 1.00 85.50 89 THR A O 1
ATOM 777 N N . ARG A 1 90 ? 8.147 5.048 -18.177 1.00 81.31 90 ARG A N 1
ATOM 778 C CA . ARG A 1 90 ? 7.627 4.629 -19.489 1.00 81.31 90 ARG A CA 1
ATOM 779 C C . ARG A 1 90 ? 8.485 3.540 -20.149 1.00 81.31 90 ARG A C 1
ATOM 781 O O . ARG A 1 90 ? 7.959 2.607 -20.756 1.00 81.31 90 ARG A O 1
ATOM 788 N N . GLN A 1 91 ? 9.809 3.642 -20.031 1.00 86.88 91 GLN A N 1
ATOM 789 C CA . GLN A 1 91 ? 10.730 2.674 -20.621 1.00 86.88 91 GLN A CA 1
ATOM 790 C C . GLN A 1 91 ? 10.699 1.322 -19.895 1.00 86.88 91 GLN A C 1
ATOM 792 O O . GLN A 1 91 ? 10.732 0.287 -20.558 1.00 86.88 91 GLN A O 1
ATOM 797 N N . GLU A 1 92 ? 10.615 1.310 -18.563 1.00 89.31 92 GLU A N 1
ATOM 798 C CA . GLU A 1 92 ? 10.462 0.074 -17.782 1.00 89.31 92 GLU A CA 1
ATOM 799 C C . GLU A 1 92 ? 9.120 -0.585 -18.070 1.00 89.31 92 GLU A C 1
ATOM 801 O O . GLU A 1 92 ? 9.067 -1.781 -18.345 1.00 89.31 92 GLU A O 1
ATOM 806 N N . TRP A 1 93 ? 8.058 0.214 -18.139 1.00 87.56 93 TRP A N 1
ATOM 807 C CA . TRP A 1 93 ? 6.721 -0.261 -18.439 1.00 87.56 93 TRP A CA 1
ATOM 808 C C . TRP A 1 93 ? 6.617 -0.939 -19.815 1.00 87.56 93 TRP A C 1
ATOM 810 O O . TRP A 1 93 ? 6.012 -2.003 -19.949 1.00 87.56 93 TRP A O 1
ATOM 820 N N . HIS A 1 94 ? 7.255 -0.377 -20.849 1.00 87.75 94 HIS A N 1
ATOM 821 C CA . HIS A 1 94 ? 7.309 -1.001 -22.178 1.00 87.75 94 HIS A CA 1
ATOM 822 C C . HIS A 1 94 ? 8.076 -2.330 -22.204 1.00 87.75 94 HIS A C 1
ATOM 824 O O . HIS A 1 94 ? 7.858 -3.136 -23.111 1.00 87.75 94 HIS A O 1
ATOM 830 N N . ARG A 1 95 ? 8.971 -2.562 -21.239 1.00 92.38 95 ARG A N 1
ATOM 831 C CA . ARG A 1 95 ? 9.723 -3.816 -21.112 1.00 92.38 95 ARG A CA 1
ATOM 832 C C . ARG A 1 95 ? 8.949 -4.896 -20.358 1.00 92.38 95 ARG A C 1
ATOM 834 O O . ARG A 1 95 ? 9.345 -6.054 -20.455 1.00 92.38 95 ARG A O 1
ATOM 841 N N . LEU A 1 96 ? 7.872 -4.540 -19.655 1.00 90.44 96 LEU A N 1
ATOM 842 C CA . LEU A 1 96 ? 7.000 -5.498 -18.986 1.00 90.44 96 LEU A CA 1
ATOM 843 C C . LEU A 1 96 ? 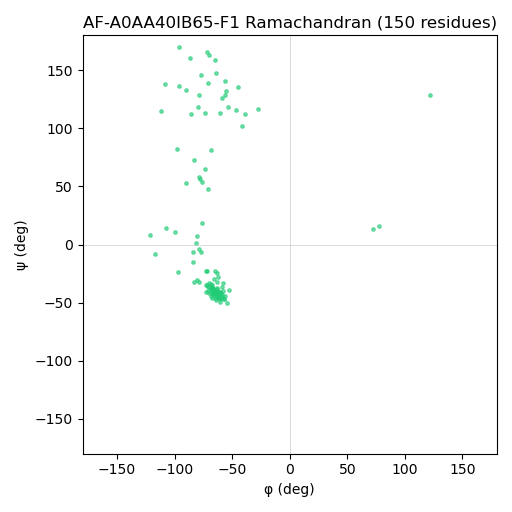6.180 -6.291 -20.006 1.00 90.44 96 LEU A C 1
ATOM 845 O O . LEU A 1 96 ? 5.624 -5.744 -20.974 1.00 90.44 96 LEU A O 1
ATOM 849 N N . ASP A 1 97 ? 6.045 -7.588 -19.761 1.00 94.44 97 ASP A N 1
ATOM 850 C CA . ASP A 1 97 ? 5.118 -8.413 -20.524 1.00 94.44 97 ASP A CA 1
ATOM 851 C C . ASP A 1 97 ? 3.649 -8.062 -20.181 1.00 94.44 97 ASP A C 1
ATOM 853 O O . ASP A 1 97 ? 3.372 -7.377 -19.188 1.00 94.44 97 ASP A O 1
ATOM 857 N N . PRO A 1 98 ? 2.675 -8.463 -21.018 1.00 91.75 98 PRO A N 1
ATOM 858 C CA . PRO A 1 98 ? 1.270 -8.152 -20.769 1.00 91.75 98 PRO A CA 1
ATOM 859 C C . PRO A 1 98 ? 0.741 -8.661 -19.421 1.00 91.75 98 PRO A C 1
ATOM 861 O O . PRO A 1 98 ? -0.104 -7.996 -18.829 1.00 91.75 98 PRO A O 1
ATOM 864 N N . ALA A 1 99 ? 1.230 -9.800 -18.918 1.00 94.19 99 ALA A N 1
ATOM 865 C CA . ALA A 1 99 ? 0.768 -10.362 -17.651 1.00 94.19 99 ALA A CA 1
ATOM 866 C C . ALA A 1 99 ? 1.285 -9.542 -16.462 1.00 94.19 99 ALA A C 1
ATOM 868 O O . ALA A 1 99 ? 0.515 -9.240 -15.554 1.00 94.19 99 ALA A O 1
ATOM 869 N N . GLN A 1 100 ? 2.545 -9.099 -16.507 1.00 93.50 100 GLN A N 1
ATOM 870 C CA . GLN A 1 100 ? 3.112 -8.181 -15.515 1.00 93.50 100 GLN A CA 1
ATOM 871 C C . GLN A 1 100 ? 2.365 -6.849 -15.467 1.00 93.50 100 GLN A C 1
ATOM 873 O O . GLN A 1 100 ? 2.097 -6.331 -14.385 1.00 93.50 100 GLN A O 1
ATOM 878 N N . ARG A 1 101 ? 1.995 -6.306 -16.632 1.00 90.69 101 ARG A N 1
ATOM 879 C CA . ARG A 1 101 ? 1.219 -5.062 -16.709 1.00 90.69 101 ARG A CA 1
ATOM 880 C C . ARG A 1 101 ? -0.160 -5.227 -16.088 1.00 90.69 101 ARG A C 1
ATOM 882 O O . ARG A 1 101 ? -0.557 -4.366 -15.315 1.00 90.69 101 ARG A O 1
ATOM 889 N N . THR A 1 102 ? -0.860 -6.323 -16.376 1.00 91.50 102 THR A N 1
ATOM 890 C CA . THR A 1 102 ? -2.147 -6.636 -15.733 1.00 91.50 102 THR A CA 1
ATOM 891 C C . THR A 1 102 ? -1.996 -6.782 -14.222 1.00 91.50 102 THR A C 1
ATOM 893 O O . THR A 1 102 ? -2.704 -6.111 -13.482 1.00 91.50 102 THR A O 1
ATOM 896 N N . MET A 1 103 ? -1.019 -7.570 -13.765 1.00 93.25 103 MET A N 1
ATOM 897 C CA . MET A 1 103 ? -0.761 -7.768 -12.338 1.00 93.25 103 MET A CA 1
ATOM 898 C C . MET A 1 103 ? -0.463 -6.446 -11.624 1.00 93.25 103 MET A C 1
ATOM 900 O O . MET A 1 103 ? -0.948 -6.226 -10.522 1.00 93.25 103 MET A O 1
ATOM 904 N N . HIS A 1 104 ? 0.298 -5.542 -12.246 1.00 92.12 104 HIS A N 1
ATOM 905 C CA . HIS A 1 104 ? 0.535 -4.214 -11.682 1.00 92.12 104 HIS A CA 1
ATOM 906 C C . HIS A 1 104 ? -0.766 -3.423 -11.512 1.00 92.12 104 HIS A C 1
ATOM 908 O O . HIS A 1 104 ? -0.992 -2.882 -10.433 1.00 92.12 104 HIS A O 1
ATOM 914 N N . LYS A 1 105 ? -1.646 -3.408 -12.526 1.00 90.50 105 LYS A N 1
ATOM 915 C CA . LYS A 1 105 ? -2.962 -2.753 -12.417 1.00 90.50 105 LYS A CA 1
ATOM 916 C C . LYS A 1 105 ? -3.768 -3.317 -11.245 1.00 90.50 105 LYS A C 1
ATOM 918 O O . LYS A 1 105 ? -4.303 -2.539 -10.457 1.00 90.50 105 LYS A O 1
ATOM 923 N N . ASP A 1 106 ? -3.818 -4.642 -11.127 1.00 92.56 106 ASP A N 1
ATOM 924 C CA . ASP A 1 106 ? -4.575 -5.335 -10.082 1.00 92.56 106 ASP A CA 1
ATOM 925 C C . ASP A 1 106 ? -4.022 -5.012 -8.687 1.00 92.56 106 ASP A C 1
ATOM 927 O O . ASP A 1 106 ? -4.777 -4.590 -7.812 1.00 92.56 106 ASP A O 1
ATOM 931 N N . VAL A 1 107 ? -2.700 -5.102 -8.503 1.00 92.56 107 VAL A N 1
ATOM 932 C CA . VAL A 1 107 ? -2.031 -4.789 -7.228 1.00 92.56 107 VAL A CA 1
ATOM 933 C C . VAL A 1 107 ? -2.226 -3.321 -6.841 1.00 92.56 107 VAL A C 1
ATOM 935 O O . VAL A 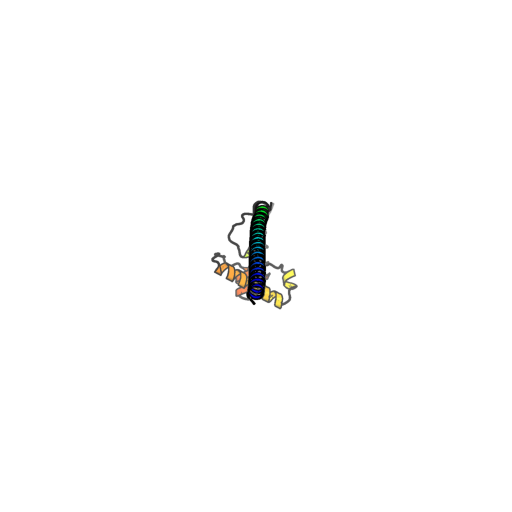1 107 ? -2.494 -3.027 -5.680 1.00 92.56 107 VAL A O 1
ATOM 938 N N . MET A 1 108 ? -2.139 -2.379 -7.788 1.00 91.44 108 MET A N 1
ATOM 939 C CA . MET A 1 108 ? -2.362 -0.958 -7.485 1.00 91.44 108 MET A CA 1
ATOM 940 C C . MET A 1 108 ? -3.811 -0.682 -7.055 1.00 91.44 108 MET A C 1
ATOM 942 O O . MET A 1 108 ? -4.037 0.080 -6.113 1.00 91.44 108 MET A O 1
ATOM 946 N N . LEU A 1 109 ? -4.798 -1.315 -7.698 1.00 91.56 109 LEU A N 1
ATOM 947 C CA . LEU A 1 109 ? -6.205 -1.199 -7.300 1.00 91.56 109 LEU A CA 1
ATOM 948 C C . LEU A 1 109 ? -6.467 -1.830 -5.926 1.00 91.56 109 LEU A C 1
ATOM 950 O O . LEU A 1 109 ? -7.166 -1.235 -5.102 1.00 91.56 109 LEU A O 1
ATOM 954 N N . GLU A 1 110 ? -5.883 -2.999 -5.661 1.00 93.56 110 GLU A N 1
ATOM 955 C CA . GLU A 1 110 ? -5.977 -3.680 -4.369 1.00 93.56 110 GLU A CA 1
ATOM 956 C C . GLU A 1 110 ? -5.357 -2.834 -3.249 1.00 93.56 110 GLU A C 1
ATOM 958 O O . GLU A 1 110 ? -5.999 -2.611 -2.222 1.00 93.56 110 GLU A O 1
ATOM 963 N N . ASN A 1 111 ? -4.169 -2.265 -3.473 1.00 92.25 111 ASN A N 1
ATOM 964 C CA . ASN A 1 111 ? -3.513 -1.368 -2.523 1.00 92.25 111 ASN A CA 1
ATOM 965 C C . ASN A 1 111 ? -4.398 -0.164 -2.176 1.00 92.25 111 ASN A C 1
ATOM 967 O O . ASN A 1 111 ? -4.587 0.142 -0.998 1.00 92.25 111 ASN A O 1
ATOM 971 N N . TYR A 1 112 ? -5.000 0.491 -3.175 1.00 91.12 112 TYR A N 1
ATOM 972 C CA . TYR A 1 112 ? -5.927 1.599 -2.931 1.00 91.12 112 TYR A CA 1
ATOM 973 C C . TYR A 1 112 ? -7.161 1.161 -2.133 1.00 91.12 112 TYR A C 1
ATOM 975 O O . TYR A 1 112 ? -7.542 1.827 -1.168 1.00 91.12 112 TYR A O 1
ATOM 983 N N . SER A 1 113 ? -7.767 0.028 -2.498 1.00 90.81 113 SER A N 1
ATOM 984 C CA . SER A 1 113 ? -8.921 -0.530 -1.787 1.00 90.81 113 SER A CA 1
ATOM 985 C C . SER A 1 113 ? -8.591 -0.850 -0.327 1.00 90.81 113 SER A C 1
ATOM 987 O O . SER A 1 113 ? -9.384 -0.559 0.572 1.00 90.81 113 SER A O 1
ATOM 989 N N . ASN A 1 114 ? -7.405 -1.401 -0.069 1.00 91.56 114 ASN A N 1
ATOM 990 C CA . ASN A 1 114 ? -6.934 -1.717 1.275 1.00 91.56 114 ASN A CA 1
ATOM 991 C C . ASN A 1 114 ? -6.747 -0.447 2.111 1.00 91.56 114 ASN A C 1
ATOM 993 O O . ASN A 1 114 ? -7.250 -0.385 3.234 1.00 91.56 114 ASN A O 1
ATOM 997 N N . LEU A 1 115 ? -6.118 0.595 1.553 1.00 89.12 115 LEU A N 1
ATOM 998 C CA . 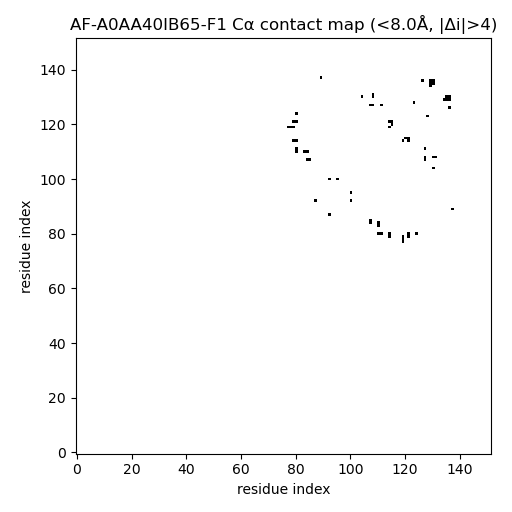LEU A 1 115 ? -5.968 1.888 2.233 1.00 89.12 115 LEU A CA 1
ATOM 999 C C . LEU A 1 115 ? -7.321 2.549 2.532 1.00 89.12 115 LEU A C 1
ATOM 1001 O O . LEU A 1 115 ? -7.538 3.044 3.639 1.00 89.12 115 LEU A O 1
ATOM 1005 N N . ALA A 1 116 ? -8.259 2.505 1.582 1.00 86.25 116 ALA A N 1
ATOM 1006 C CA . ALA A 1 116 ? -9.617 2.999 1.794 1.00 86.25 116 ALA A CA 1
ATOM 1007 C C . ALA A 1 116 ? -10.354 2.206 2.893 1.00 86.25 116 ALA A C 1
ATOM 1009 O O . ALA A 1 116 ? -11.077 2.790 3.701 1.00 86.25 116 ALA A O 1
ATOM 1010 N N . SER A 1 117 ? -10.139 0.888 2.961 1.00 87.69 117 SER A N 1
ATOM 1011 C CA . SER A 1 117 ? -10.781 -0.005 3.937 1.00 87.69 117 SER A CA 1
ATOM 1012 C C . SER A 1 117 ? -10.303 0.232 5.370 1.00 87.69 117 SER A C 1
ATOM 1014 O O . SER A 1 117 ? -11.097 0.130 6.302 1.00 87.69 117 SER A O 1
ATOM 1016 N N . VAL A 1 118 ? -9.031 0.594 5.562 1.00 86.19 118 VAL A N 1
ATOM 1017 C CA . VAL A 1 118 ? -8.482 0.929 6.892 1.00 86.19 118 VAL A CA 1
ATOM 1018 C C . VAL A 1 118 ? -8.814 2.358 7.344 1.00 86.19 118 VAL A C 1
ATOM 1020 O O . VAL A 1 118 ? -8.327 2.812 8.377 1.00 86.19 118 VAL A O 1
ATOM 1023 N N . GLY A 1 119 ? -9.662 3.075 6.600 1.00 76.50 119 GLY A N 1
ATOM 1024 C CA . GLY A 1 119 ? -10.146 4.403 6.979 1.00 76.50 119 GLY A CA 1
ATOM 1025 C C . GLY A 1 119 ? -9.137 5.527 6.747 1.00 76.50 119 GLY A C 1
ATOM 1026 O O . GLY A 1 119 ? -9.316 6.626 7.274 1.00 76.50 119 GLY A O 1
ATOM 1027 N N . LEU A 1 120 ? -8.091 5.287 5.951 1.00 80.38 120 LEU A N 1
ATOM 1028 C CA . LEU A 1 120 ? -7.242 6.364 5.460 1.00 80.38 120 LEU A CA 1
ATOM 1029 C C . LEU A 1 120 ? -8.042 7.097 4.378 1.00 80.38 120 LEU A C 1
ATOM 1031 O O . LEU A 1 120 ? -8.381 6.530 3.341 1.00 80.38 120 LEU A O 1
ATOM 1035 N N . CYS A 1 121 ? -8.412 8.353 4.641 1.00 63.56 121 CYS A N 1
ATOM 1036 C CA . CYS A 1 121 ? -9.077 9.208 3.658 1.00 63.56 121 CYS A CA 1
ATOM 1037 C C . CYS A 1 121 ? -8.089 9.557 2.536 1.00 63.56 121 CYS A C 1
ATOM 1039 O O . CYS A 1 121 ? -7.478 10.624 2.542 1.00 63.56 121 CYS A O 1
ATOM 1041 N N . VAL A 1 122 ? -7.917 8.641 1.586 1.00 68.00 122 VAL A N 1
ATOM 1042 C CA . VAL A 1 122 ? -7.032 8.820 0.437 1.00 68.00 122 VAL A CA 1
ATOM 1043 C C . VAL A 1 122 ? -7.806 9.556 -0.656 1.00 68.00 122 VAL A C 1
ATOM 1045 O O . VAL A 1 122 ? -8.761 9.021 -1.229 1.00 68.00 122 VAL A O 1
ATOM 1048 N N . ALA A 1 123 ? -7.412 10.799 -0.950 1.00 79.81 123 ALA A N 1
ATOM 1049 C CA . ALA A 1 123 ? -7.852 11.465 -2.172 1.00 79.81 123 ALA A CA 1
ATOM 1050 C C . ALA A 1 123 ? -7.465 10.575 -3.355 1.00 79.81 123 ALA A C 1
ATOM 1052 O O . ALA A 1 123 ? -6.330 10.117 -3.424 1.00 79.81 123 ALA A O 1
ATOM 1053 N N . LYS A 1 124 ? -8.416 10.281 -4.244 1.00 83.19 124 LYS A N 1
ATOM 1054 C CA . LYS A 1 124 ? -8.221 9.264 -5.279 1.00 83.19 124 LYS A CA 1
ATOM 1055 C C . LYS A 1 124 ? -7.046 9.650 -6.193 1.00 83.19 124 LYS A C 1
ATOM 1057 O O . LYS A 1 124 ? -7.178 10.647 -6.906 1.00 83.19 124 LYS A O 1
ATOM 1062 N N . PRO A 1 125 ? -5.927 8.901 -6.183 1.00 83.56 125 PRO A N 1
ATOM 1063 C CA . PRO A 1 125 ? -4.762 9.243 -6.991 1.00 83.56 125 PRO A CA 1
ATOM 1064 C C . PRO A 1 125 ? -5.100 9.159 -8.480 1.00 83.56 125 PRO A C 1
ATOM 1066 O O . PRO A 1 125 ? -5.887 8.304 -8.897 1.00 83.56 125 PRO A O 1
ATOM 1069 N N . GLU A 1 126 ? -4.486 10.008 -9.302 1.00 85.31 126 GLU A N 1
ATOM 1070 C CA . GLU A 1 126 ? -4.750 10.032 -10.748 1.00 85.31 126 GLU A CA 1
ATOM 1071 C C . GLU A 1 126 ? -4.439 8.681 -11.412 1.00 85.31 126 GLU A C 1
ATOM 1073 O O . GLU A 1 126 ? -5.188 8.217 -12.275 1.00 85.31 126 GLU A O 1
ATOM 1078 N N . MET A 1 127 ? -3.388 8.003 -10.938 1.00 83.56 127 MET A N 1
ATOM 1079 C CA . MET A 1 127 ? -3.064 6.633 -11.330 1.00 83.56 127 MET A CA 1
ATOM 1080 C C . MET A 1 127 ? -4.254 5.686 -11.116 1.00 83.56 127 MET A C 1
ATOM 1082 O O . MET A 1 127 ? -4.660 4.996 -12.050 1.00 83.56 127 MET A O 1
ATOM 1086 N N . ILE A 1 128 ? -4.864 5.691 -9.927 1.00 88.62 128 ILE A N 1
ATOM 1087 C CA . ILE A 1 128 ? -6.023 4.844 -9.608 1.00 88.62 128 ILE A CA 1
ATOM 1088 C C . ILE A 1 128 ? -7.219 5.181 -10.499 1.00 88.62 128 ILE A C 1
ATOM 1090 O O . ILE A 1 128 ? -7.883 4.280 -11.009 1.00 88.62 128 ILE A O 1
ATOM 1094 N N . PHE A 1 129 ? -7.471 6.468 -10.739 1.00 87.19 129 PHE A N 1
ATOM 1095 C CA . PHE A 1 129 ? -8.559 6.902 -11.614 1.00 87.19 129 PHE A CA 1
ATOM 1096 C C . PHE A 1 129 ? -8.414 6.371 -13.052 1.00 87.19 129 PHE A C 1
ATOM 1098 O O . PHE A 1 129 ? -9.396 5.913 -13.641 1.00 87.19 129 PHE A O 1
ATOM 1105 N N . LYS A 1 130 ? -7.197 6.383 -13.613 1.00 85.25 130 LYS A N 1
ATOM 1106 C CA . LYS A 1 130 ? -6.912 5.826 -14.949 1.00 85.25 130 LYS A CA 1
ATOM 1107 C C . LYS A 1 130 ? -7.067 4.303 -14.971 1.00 85.25 130 LYS A C 1
ATOM 1109 O O . LYS A 1 130 ? -7.672 3.763 -15.899 1.00 85.25 130 LYS A O 1
ATOM 1114 N N . LEU A 1 131 ? -6.584 3.614 -13.933 1.00 88.12 131 LEU A N 1
ATOM 1115 C CA . LEU A 1 131 ? -6.682 2.155 -13.818 1.00 88.12 131 LEU A CA 1
ATOM 1116 C C . LEU A 1 131 ? -8.131 1.657 -13.817 1.00 88.12 131 LEU A C 1
ATOM 1118 O O . LEU A 1 131 ? -8.449 0.737 -14.568 1.00 88.12 131 LEU A O 1
ATOM 1122 N N . GLU A 1 132 ? -9.024 2.294 -13.057 1.00 86.38 132 GLU A N 1
ATOM 1123 C CA . GLU A 1 132 ? -10.450 1.927 -13.017 1.00 86.38 132 GLU A CA 1
ATOM 1124 C C . GLU A 1 132 ? -11.161 2.112 -14.361 1.00 86.38 132 GLU A C 1
ATOM 1126 O O . GLU A 1 132 ? -12.077 1.363 -14.699 1.00 86.38 132 GLU A O 1
ATOM 1131 N N . ARG A 1 133 ? -10.732 3.103 -15.149 1.00 85.25 133 ARG A N 1
ATOM 1132 C CA . ARG A 1 133 ? -11.250 3.355 -16.501 1.00 85.25 133 ARG A CA 1
ATOM 1133 C C . ARG A 1 133 ? -10.657 2.412 -17.549 1.00 85.25 133 ARG A C 1
ATOM 1135 O O . ARG A 1 133 ? -11.056 2.467 -18.711 1.00 85.25 133 ARG A O 1
ATOM 1142 N N . GLY A 1 134 ? -9.712 1.558 -17.155 1.00 80.88 134 GLY A N 1
ATOM 1143 C CA . GLY A 1 134 ? -8.964 0.690 -18.059 1.00 80.88 134 GLY A CA 1
ATOM 1144 C C . GLY A 1 134 ? -7.949 1.441 -18.925 1.00 80.88 134 GLY A C 1
ATOM 1145 O O . GLY A 1 134 ? -7.435 0.867 -19.884 1.00 80.88 134 GLY A O 1
ATOM 1146 N N . GLU A 1 135 ? -7.646 2.698 -18.598 1.00 78.75 135 GLU A N 1
ATOM 1147 C CA . GLU A 1 135 ? -6.694 3.526 -19.335 1.00 78.75 135 GLU A CA 1
ATOM 1148 C C . GLU A 1 135 ? -5.246 3.060 -19.095 1.00 78.75 135 GLU A C 1
ATOM 1150 O O . GLU A 1 135 ? -4.940 2.226 -18.230 1.00 78.75 135 GLU A O 1
ATOM 1155 N N . GLU A 1 136 ? -4.338 3.547 -19.937 1.00 69.75 136 GLU A N 1
ATOM 1156 C CA . GLU A 1 136 ? -2.911 3.250 -19.851 1.00 69.75 136 GLU A CA 1
ATOM 1157 C C . GLU A 1 136 ? -2.195 4.280 -18.959 1.00 69.75 136 GLU A C 1
ATOM 1159 O O . GLU A 1 136 ? -2.397 5.486 -19.089 1.00 69.75 136 GLU A O 1
ATOM 1164 N N . LEU A 1 137 ? -1.350 3.804 -18.035 1.00 68.19 137 LEU A N 1
ATOM 1165 C CA . LEU A 1 137 ? -0.735 4.609 -16.965 1.00 68.19 137 LEU A CA 1
ATOM 1166 C C . LEU A 1 137 ? 0.190 5.736 -17.459 1.00 68.19 137 LEU A C 1
ATOM 1168 O O . LEU A 1 137 ? 0.374 6.734 -16.773 1.00 68.19 137 LEU A O 1
ATOM 1172 N N . TRP A 1 138 ? 0.755 5.608 -18.659 1.00 63.47 138 TRP A N 1
ATOM 1173 C CA . TRP A 1 138 ? 1.756 6.530 -19.210 1.00 63.47 138 TRP A CA 1
ATOM 1174 C C . TRP A 1 138 ? 1.175 7.805 -19.829 1.00 63.47 138 TRP A C 1
ATOM 1176 O O . TRP A 1 138 ? 1.935 8.659 -20.275 1.00 63.47 138 TRP A O 1
ATOM 1186 N N . ILE A 1 139 ? -0.148 7.995 -19.802 1.00 55.44 139 ILE A N 1
ATOM 1187 C CA . ILE A 1 139 ? -0.803 9.255 -20.209 1.00 55.44 139 ILE A CA 1
ATOM 1188 C C . ILE A 1 139 ? -0.637 10.338 -19.111 1.00 55.44 139 ILE A C 1
ATOM 1190 O O . ILE A 1 139 ? -1.417 11.273 -19.023 1.00 55.44 139 ILE A O 1
ATOM 1194 N N . LEU A 1 140 ? 0.311 10.193 -18.179 1.00 51.34 140 LEU A N 1
ATOM 1195 C CA . LEU A 1 140 ? 0.594 11.176 -17.121 1.00 51.34 140 LEU A CA 1
ATOM 1196 C C . LEU A 1 140 ? 1.765 12.111 -17.480 1.00 51.34 140 LEU A C 1
ATOM 1198 O O . LEU A 1 140 ? 1.843 13.227 -16.980 1.00 51.34 140 LEU A O 1
ATOM 1202 N N . GLU A 1 141 ? 2.668 11.692 -18.374 1.00 52.19 141 GLU A N 1
ATOM 1203 C CA . GLU A 1 141 ? 3.863 12.481 -18.725 1.00 52.19 141 GLU A CA 1
ATOM 1204 C C . GLU A 1 141 ? 3.584 13.670 -19.667 1.00 52.19 141 GLU A C 1
ATOM 1206 O O . GLU A 1 141 ? 4.489 14.466 -19.917 1.00 52.19 141 GLU A O 1
ATOM 1211 N N . GLU A 1 142 ? 2.366 13.836 -20.195 1.00 49.22 142 GLU A N 1
ATOM 1212 C CA . GLU A 1 142 ? 2.104 14.829 -21.251 1.00 49.22 142 GLU A CA 1
ATOM 1213 C C . GLU A 1 142 ? 1.841 16.262 -20.737 1.00 49.22 142 GLU A C 1
ATOM 1215 O O . GLU A 1 142 ? 1.792 17.194 -21.535 1.00 49.22 142 GLU A O 1
ATOM 1220 N N . GLU A 1 143 ? 1.742 16.499 -19.420 1.00 48.34 143 GLU A N 1
ATOM 1221 C CA . GLU A 1 143 ? 1.227 17.787 -18.905 1.00 48.34 143 GLU A CA 1
ATOM 1222 C C . GLU A 1 143 ? 2.169 18.590 -17.984 1.00 48.34 143 GLU A C 1
ATOM 1224 O O . GLU A 1 143 ? 1.782 19.652 -17.499 1.00 48.34 143 GLU A O 1
ATOM 1229 N N . CYS A 1 144 ? 3.442 18.199 -17.816 1.00 44.50 144 CYS A N 1
ATOM 1230 C CA . CYS A 1 144 ? 4.414 18.991 -17.031 1.00 44.50 144 CYS A CA 1
ATOM 1231 C C . CYS A 1 144 ? 5.496 19.725 -17.854 1.00 44.50 144 CYS A C 1
ATOM 1233 O O . CYS A 1 144 ? 6.456 20.258 -17.297 1.00 44.50 144 CYS A O 1
ATOM 1235 N N . SER A 1 145 ? 5.346 19.860 -19.177 1.00 46.81 145 SER A N 1
ATOM 1236 C CA . SER A 1 145 ? 6.171 20.790 -19.971 1.00 46.81 145 SER A CA 1
ATOM 1237 C C . SER A 1 145 ? 5.527 22.182 -20.052 1.00 46.81 145 SER A C 1
ATOM 1239 O O . SER A 1 145 ? 5.313 22.726 -21.132 1.00 46.81 145 SER A O 1
ATOM 1241 N N . GLY A 1 146 ? 5.181 22.756 -18.898 1.00 51.50 146 GLY A N 1
ATOM 1242 C CA . GLY A 1 146 ? 4.640 24.113 -18.766 1.00 51.50 146 GLY A CA 1
ATOM 1243 C C . GLY A 1 146 ? 5.671 25.162 -18.336 1.00 51.50 146 GLY A C 1
ATOM 1244 O O . GLY A 1 146 ? 5.291 26.272 -17.974 1.00 51.50 146 GLY A O 1
ATOM 1245 N N . HIS A 1 147 ? 6.971 24.844 -18.334 1.00 48.38 147 HIS A N 1
ATOM 1246 C CA . HIS A 1 147 ? 8.017 25.808 -17.982 1.00 48.38 147 HIS A CA 1
ATOM 1247 C C . HIS A 1 147 ? 8.382 26.686 -19.186 1.00 48.38 147 HIS A C 1
ATOM 1249 O O . HIS A 1 147 ? 9.439 26.546 -19.796 1.00 48.38 147 HIS A O 1
ATOM 1255 N N . GLY A 1 148 ? 7.486 27.606 -19.533 1.00 52.47 148 GLY A N 1
ATOM 1256 C CA . GLY A 1 148 ? 7.827 28.791 -20.310 1.00 52.47 148 GLY A CA 1
ATOM 1257 C C . GLY A 1 148 ? 8.026 29.966 -19.361 1.00 52.47 148 GLY A C 1
ATOM 1258 O O . GLY A 1 148 ? 7.097 30.741 -19.164 1.00 52.47 148 GLY A O 1
ATOM 1259 N N . TYR A 1 149 ? 9.206 30.095 -18.752 1.00 54.31 149 TYR A N 1
ATOM 1260 C CA . TYR A 1 149 ? 9.590 31.350 -18.099 1.00 54.31 149 TYR A CA 1
ATOM 1261 C C . TYR A 1 149 ? 10.074 32.338 -19.179 1.00 54.31 149 TYR A C 1
ATOM 1263 O O . TYR A 1 149 ? 11.064 32.038 -19.849 1.00 54.31 149 TYR A O 1
ATOM 1271 N N . PRO A 1 150 ? 9.427 33.505 -19.376 1.00 63.56 150 PRO A N 1
ATOM 1272 C CA . PRO A 1 150 ? 10.071 34.662 -19.991 1.00 63.56 150 PRO A CA 1
ATOM 1273 C C . PRO A 1 150 ? 10.927 35.316 -18.890 1.00 63.56 150 PRO A C 1
ATOM 1275 O O . PRO A 1 150 ? 10.466 35.477 -17.765 1.00 63.56 150 PRO A O 1
ATOM 1278 N N . GLY A 1 151 ? 12.207 35.596 -19.073 1.00 62.06 151 GLY A N 1
ATOM 1279 C CA . GLY A 1 151 ? 12.780 36.461 -20.094 1.00 62.06 151 GLY A CA 1
ATOM 1280 C C . GLY A 1 151 ? 13.551 37.541 -19.325 1.00 62.06 151 GLY A C 1
ATOM 1281 O O . GLY A 1 151 ? 13.014 38.085 -18.362 1.00 62.06 151 GLY A O 1
ATOM 1282 N N . GLU A 1 152 ? 14.815 37.723 -19.702 1.00 54.06 152 GLU A N 1
ATOM 1283 C CA . GLU A 1 152 ? 15.823 38.622 -19.109 1.00 54.06 152 GLU A CA 1
ATOM 1284 C C . GLU A 1 152 ? 15.362 40.064 -18.833 1.00 54.06 152 GLU A C 1
ATOM 1286 O O . GLU A 1 152 ? 14.519 40.593 -19.596 1.00 54.06 152 GLU A O 1
#

Radius of gyration: 43.61 Å; Cα contacts (8 Å, |Δi|>4): 35; chains: 1; bounding box: 32×123×97 Å

InterPro domains:
  IPR001909 Krueppel-associated box [PF01352] (78-119)
  IPR001909 Krueppel-associated box [PS50805] (79-150)
  IPR001909 Krueppel-associated box [SM00349] (79-139)
  IPR001909 Krueppel-associated box [cd07765] (79-117)
  IPR036051 Krueppel-associated box domain superfamily [SSF109640] (74-135)
  IPR050169 Krueppel C2H2-type zinc-finger [PTHR23232] (76-137)